Protein AF-A0A1W9V7Q2-F1 (afdb_monomer_lite)

Structure (mmCIF, N/CA/C/O backbone):
data_AF-A0A1W9V7Q2-F1
#
_entry.id   AF-A0A1W9V7Q2-F1
#
loop_
_atom_site.group_PDB
_atom_site.id
_atom_site.type_symbol
_atom_site.label_atom_id
_atom_site.label_alt_id
_atom_site.label_comp_id
_atom_site.label_asym_id
_atom_site.label_entity_id
_atom_site.label_seq_id
_atom_site.pdbx_PDB_ins_code
_atom_site.Cartn_x
_atom_site.Cartn_y
_atom_site.Cartn_z
_atom_site.occupancy
_atom_site.B_iso_or_equiv
_atom_site.auth_seq_id
_atom_site.auth_comp_id
_atom_site.auth_asym_id
_atom_site.auth_atom_id
_atom_site.pdbx_PDB_model_num
ATOM 1 N N . MET A 1 1 ? -32.942 -11.132 26.468 1.00 42.16 1 MET A N 1
ATOM 2 C CA . MET A 1 1 ? -31.493 -10.925 26.683 1.00 42.16 1 MET A CA 1
ATOM 3 C C . MET A 1 1 ? -30.984 -10.012 25.581 1.00 42.16 1 MET A C 1
ATOM 5 O O . MET A 1 1 ? -31.037 -10.381 24.416 1.00 42.16 1 MET A O 1
ATOM 9 N N . SER A 1 2 ? -30.649 -8.777 25.938 1.00 42.50 2 SER A N 1
ATOM 10 C CA . SER A 1 2 ? -30.331 -7.680 25.022 1.00 42.50 2 SER A CA 1
ATOM 11 C C . SER A 1 2 ? -28.905 -7.792 24.473 1.00 42.50 2 SER A C 1
ATOM 13 O O . SER A 1 2 ? -27.947 -7.615 25.221 1.00 42.50 2 SER A O 1
ATOM 15 N N . ASN A 1 3 ? -28.758 -8.029 23.166 1.00 48.88 3 ASN A N 1
ATOM 16 C CA . ASN A 1 3 ? -27.482 -7.887 22.456 1.00 48.88 3 ASN A CA 1
ATOM 17 C C . ASN A 1 3 ? -27.210 -6.398 22.189 1.00 48.88 3 ASN A C 1
ATOM 19 O O . ASN A 1 3 ? -27.451 -5.891 21.095 1.00 48.88 3 ASN A O 1
ATOM 23 N N . ILE A 1 4 ? -26.746 -5.678 23.210 1.00 50.06 4 ILE A N 1
ATOM 24 C CA . ILE A 1 4 ? -26.309 -4.286 23.078 1.00 50.06 4 ILE A CA 1
ATOM 25 C C . ILE A 1 4 ? -24.785 -4.259 22.874 1.00 50.06 4 ILE A C 1
ATOM 27 O O . ILE A 1 4 ? -24.019 -4.631 23.753 1.00 50.06 4 ILE A O 1
ATOM 31 N N . SER A 1 5 ? -24.394 -3.768 21.691 1.00 47.28 5 SER A N 1
ATOM 32 C CA . SER A 1 5 ? -23.158 -3.029 21.380 1.00 47.28 5 SER A CA 1
ATOM 33 C C . SER A 1 5 ? -21.791 -3.746 21.419 1.00 47.28 5 SER A C 1
ATOM 35 O O . SER A 1 5 ? -20.958 -3.483 22.278 1.00 47.28 5 SER A O 1
ATOM 37 N N . ARG A 1 6 ? -21.467 -4.533 20.379 1.00 51.09 6 ARG A N 1
ATOM 38 C CA . ARG A 1 6 ? -20.062 -4.680 19.911 1.00 51.09 6 ARG A CA 1
ATOM 39 C C . ARG A 1 6 ? -19.665 -3.652 18.841 1.00 51.09 6 ARG A C 1
ATOM 41 O O . ARG A 1 6 ? -18.506 -3.586 18.457 1.00 51.09 6 ARG A O 1
ATOM 48 N N . LYS A 1 7 ? -20.611 -2.833 18.367 1.00 54.22 7 LYS A N 1
ATOM 49 C CA . LYS A 1 7 ? -20.387 -1.854 17.288 1.00 54.22 7 LYS A CA 1
ATOM 50 C C . LYS A 1 7 ? -19.576 -0.618 17.699 1.00 54.22 7 LYS A C 1
ATOM 52 O O . LYS A 1 7 ? -19.268 0.189 16.835 1.00 54.22 7 LYS A O 1
ATOM 57 N N . GLN A 1 8 ? -19.252 -0.430 18.978 1.00 59.97 8 GLN A N 1
ATOM 58 C CA . GLN A 1 8 ? -18.754 0.862 19.466 1.00 59.97 8 GLN A CA 1
ATOM 59 C C . GLN A 1 8 ? -17.238 1.091 19.389 1.00 59.97 8 GLN A C 1
ATOM 61 O O . GLN A 1 8 ? -16.793 2.136 19.842 1.00 59.97 8 GLN A O 1
ATOM 66 N N . ASN A 1 9 ? -16.438 0.192 18.800 1.00 75.69 9 ASN A N 1
ATOM 67 C CA . AS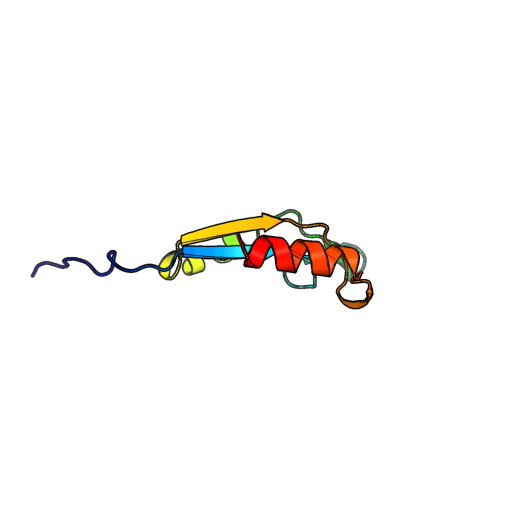N A 1 9 ? -15.002 0.469 18.652 1.00 75.69 9 ASN A CA 1
ATOM 68 C C . ASN A 1 9 ? -14.348 -0.248 17.458 1.00 75.69 9 ASN A C 1
ATOM 70 O O . ASN A 1 9 ? -13.353 -0.952 17.612 1.00 75.69 9 ASN A O 1
ATOM 74 N N . ILE A 1 10 ? -14.938 -0.124 16.265 1.00 86.94 10 ILE A N 1
ATOM 75 C CA . ILE A 1 10 ? -14.322 -0.661 15.044 1.00 86.94 10 ILE A CA 1
ATOM 76 C C . ILE A 1 10 ? -13.262 0.352 14.566 1.00 86.94 10 ILE A C 1
ATOM 78 O O . ILE A 1 10 ? -13.627 1.506 14.328 1.00 86.94 10 ILE A O 1
ATOM 82 N N . PRO A 1 11 ? -11.970 -0.013 14.463 1.00 94.75 11 PRO A N 1
ATOM 83 C CA . PRO A 1 11 ? -10.922 0.917 14.055 1.00 94.75 11 PRO A CA 1
ATOM 84 C C . PRO A 1 11 ? -11.139 1.422 12.627 1.00 94.75 11 PRO A C 1
ATOM 86 O O . PRO A 1 11 ? -11.589 0.683 11.749 1.00 94.75 11 PRO A O 1
ATOM 89 N N . ARG A 1 12 ? -10.768 2.682 12.395 1.00 94.31 12 ARG A N 1
ATOM 90 C CA . ARG A 1 12 ? -10.625 3.242 11.049 1.00 94.31 12 ARG A CA 1
ATOM 91 C C . ARG A 1 12 ? -9.232 2.897 10.537 1.00 94.31 12 ARG A C 1
ATOM 93 O O . ARG A 1 12 ? -8.248 3.206 11.205 1.00 94.31 12 ARG A O 1
ATOM 100 N N . ILE A 1 13 ? -9.162 2.239 9.389 1.00 94.19 13 ILE A N 1
ATOM 101 C CA . ILE A 1 13 ? -7.918 1.799 8.762 1.00 94.19 13 ILE A CA 1
ATOM 102 C C . ILE A 1 13 ? -7.833 2.429 7.378 1.00 94.19 13 ILE A C 1
ATOM 104 O O . ILE A 1 13 ? -8.707 2.216 6.540 1.00 94.19 13 ILE A O 1
ATOM 108 N N . LEU A 1 14 ? -6.759 3.176 7.144 1.00 93.81 14 LEU A N 1
ATOM 109 C CA . LEU A 1 14 ? -6.380 3.631 5.816 1.00 93.81 14 LEU A CA 1
ATOM 110 C C . LEU A 1 14 ? -5.452 2.592 5.183 1.00 93.81 14 LEU A C 1
ATOM 112 O O . LEU A 1 14 ? -4.443 2.210 5.777 1.00 93.81 14 LEU A O 1
ATOM 116 N N . ILE A 1 15 ? -5.781 2.151 3.974 1.00 91.88 15 ILE A N 1
ATOM 117 C CA . ILE A 1 15 ? -4.909 1.323 3.149 1.00 91.88 15 ILE A CA 1
ATOM 118 C C . ILE A 1 15 ? -4.335 2.195 2.035 1.00 91.88 15 ILE A C 1
ATOM 120 O O . ILE A 1 15 ? -5.074 2.791 1.254 1.00 91.88 15 ILE A O 1
ATOM 124 N N . LEU A 1 16 ? -3.007 2.245 1.961 1.00 92.19 16 LEU A N 1
ATOM 125 C CA . LEU A 1 16 ? -2.274 2.840 0.849 1.00 92.19 16 LEU A CA 1
ATOM 126 C C . LEU A 1 16 ? -1.857 1.710 -0.101 1.00 92.19 16 LEU A C 1
ATOM 128 O O . LEU A 1 16 ? -0.936 0.954 0.204 1.00 92.19 16 LEU A O 1
ATOM 132 N N . ASP A 1 17 ? -2.552 1.568 -1.228 1.00 89.81 17 ASP A N 1
ATOM 133 C CA . ASP A 1 17 ? -2.241 0.556 -2.244 1.00 89.81 17 ASP A CA 1
ATOM 134 C C . ASP A 1 17 ? -1.141 1.066 -3.181 1.00 89.81 17 ASP A C 1
ATOM 136 O O . ASP A 1 17 ? -1.340 2.006 -3.955 1.00 89.81 17 ASP A O 1
ATOM 140 N N . THR A 1 18 ? 0.027 0.432 -3.094 1.00 89.50 18 THR A N 1
ATOM 141 C CA . THR A 1 18 ? 1.219 0.712 -3.906 1.00 89.50 18 THR A CA 1
ATOM 142 C C . THR A 1 18 ? 1.455 -0.331 -5.001 1.00 89.50 18 THR A C 1
ATOM 144 O O . THR A 1 18 ? 2.455 -0.253 -5.715 1.00 89.50 18 THR A O 1
ATOM 147 N N . GLY A 1 19 ? 0.555 -1.306 -5.172 1.00 86.44 19 GLY A N 1
ATOM 148 C CA . GLY A 1 19 ? 0.725 -2.413 -6.109 1.00 86.44 19 GLY A CA 1
ATOM 149 C C . GLY A 1 19 ? 1.096 -3.733 -5.424 1.00 86.44 19 GLY A C 1
ATOM 150 O O . GLY A 1 19 ? 0.438 -4.172 -4.478 1.00 86.44 19 GLY A O 1
ATOM 151 N N . GLY A 1 20 ? 2.116 -4.413 -5.953 1.00 83.94 20 GLY A N 1
ATOM 152 C CA . GLY A 1 20 ? 2.540 -5.740 -5.495 1.00 83.94 20 GLY A CA 1
ATOM 153 C C . GLY A 1 20 ? 1.545 -6.875 -5.778 1.00 83.94 20 GLY A C 1
ATOM 154 O O . GLY A 1 20 ? 0.484 -6.691 -6.368 1.00 83.94 20 GLY A O 1
ATOM 155 N N . THR A 1 21 ? 1.889 -8.087 -5.342 1.00 87.00 21 THR A N 1
ATOM 156 C CA . THR A 1 21 ? 1.140 -9.308 -5.693 1.00 87.00 21 THR A CA 1
ATOM 157 C C . THR A 1 21 ? -0.287 -9.343 -5.149 1.00 87.00 21 THR A C 1
ATOM 159 O O . THR A 1 21 ? -1.162 -9.929 -5.781 1.00 87.00 21 THR A O 1
ATOM 162 N N . ILE A 1 22 ? -0.561 -8.684 -4.017 1.00 85.31 22 ILE A N 1
ATOM 163 C CA . ILE A 1 22 ? -1.912 -8.621 -3.431 1.00 85.31 22 ILE A CA 1
ATOM 164 C C . ILE A 1 22 ? -2.929 -7.932 -4.355 1.00 85.31 22 ILE A C 1
ATOM 166 O O . ILE A 1 22 ? -4.118 -8.236 -4.301 1.00 85.31 22 ILE A O 1
ATOM 170 N N . SER A 1 23 ? -2.457 -7.040 -5.229 1.00 79.81 23 SER A N 1
ATOM 171 C CA . SER A 1 23 ? -3.267 -6.316 -6.209 1.00 79.81 23 SER A CA 1
ATOM 172 C C . SER A 1 23 ? -3.073 -6.849 -7.633 1.00 79.81 23 SER A C 1
A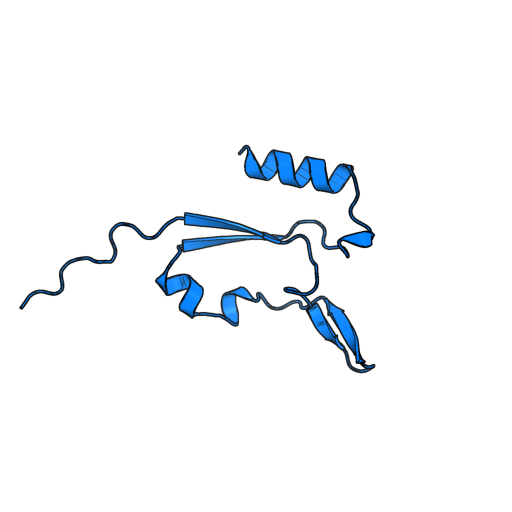TOM 174 O O . SER A 1 23 ? -3.382 -6.155 -8.601 1.00 79.81 23 SER A O 1
ATOM 176 N N . GLN A 1 24 ? -2.585 -8.083 -7.787 1.00 84.25 24 GLN A N 1
ATOM 177 C CA . GLN A 1 24 ? -2.405 -8.755 -9.075 1.00 84.25 24 GLN A CA 1
ATOM 178 C C . GLN A 1 24 ? -3.369 -9.936 -9.238 1.00 84.25 24 GLN A C 1
ATOM 180 O O . GLN A 1 24 ? -3.900 -10.487 -8.276 1.00 84.25 24 GLN A O 1
ATOM 185 N N . LYS A 1 25 ? -3.602 -10.335 -10.488 1.00 82.69 25 LYS A N 1
ATOM 186 C CA . LYS A 1 25 ? -4.381 -11.518 -10.867 1.00 82.69 25 LYS A CA 1
ATOM 187 C C . LYS A 1 25 ? -3.608 -12.362 -11.886 1.00 82.69 25 LYS A C 1
ATOM 189 O O . LYS A 1 25 ? -2.763 -11.817 -12.600 1.00 82.69 25 LYS A O 1
ATOM 194 N N . PRO A 1 26 ? -3.914 -13.663 -12.016 1.00 85.75 26 PRO A N 1
ATOM 195 C CA . PRO A 1 26 ? -3.387 -14.470 -13.109 1.00 85.75 26 PRO A CA 1
ATOM 196 C C . PRO A 1 26 ? -3.817 -13.899 -14.469 1.00 85.75 26 PRO A C 1
ATOM 198 O O . PRO A 1 26 ? -5.011 -13.754 -14.747 1.00 85.75 26 PRO A O 1
ATOM 201 N N . GLY A 1 27 ? -2.836 -13.570 -15.302 1.00 86.25 27 GLY A N 1
ATOM 202 C CA . GLY A 1 27 ? -3.000 -13.193 -16.700 1.00 86.25 27 GLY A CA 1
ATOM 203 C C . GLY A 1 27 ? -3.150 -14.411 -17.609 1.00 86.25 27 GLY A C 1
ATOM 204 O O . GLY A 1 27 ? -2.872 -15.553 -17.230 1.00 86.25 27 GLY A O 1
ATOM 205 N N . ARG A 1 28 ? -3.586 -14.183 -18.852 1.00 86.06 28 ARG A N 1
ATOM 206 C CA . ARG A 1 28 ? -3.892 -15.275 -19.805 1.00 86.06 28 ARG A CA 1
ATOM 207 C C . ARG A 1 28 ? -2.667 -16.083 -20.241 1.00 86.06 28 ARG A C 1
ATOM 209 O O . ARG A 1 28 ? -2.810 -17.219 -20.676 1.00 86.06 28 ARG A O 1
ATOM 216 N N . ASN A 1 29 ? -1.482 -15.497 -20.144 1.00 90.00 29 ASN A N 1
ATOM 217 C CA . ASN A 1 29 ? -0.198 -16.096 -20.511 1.00 90.00 29 ASN A CA 1
ATOM 218 C C . ASN A 1 29 ? 0.549 -16.703 -19.307 1.00 90.00 29 ASN A C 1
ATOM 220 O O . ASN A 1 29 ? 1.722 -17.042 -19.435 1.00 90.00 29 ASN A O 1
ATOM 224 N N . GLY A 1 30 ? -0.096 -16.803 -18.138 1.00 84.19 30 GLY A N 1
ATOM 225 C CA . GLY A 1 30 ? 0.543 -17.262 -16.902 1.00 84.19 30 GLY A CA 1
ATOM 226 C C . GLY A 1 30 ? 1.406 -16.205 -16.203 1.00 84.19 30 GLY A C 1
ATOM 227 O O . GLY A 1 30 ? 1.941 -16.489 -15.135 1.00 84.19 30 GLY A O 1
ATOM 228 N N . ALA A 1 31 ? 1.524 -14.992 -16.756 1.00 85.50 31 ALA A N 1
ATOM 229 C CA . ALA A 1 31 ? 2.114 -13.859 -16.049 1.00 85.50 31 ALA A CA 1
ATOM 230 C C . ALA A 1 31 ? 1.111 -13.255 -15.054 1.00 85.50 31 ALA A C 1
ATOM 232 O O . ALA A 1 31 ? -0.097 -13.441 -15.186 1.00 85.50 31 ALA A O 1
ATOM 233 N N . LEU A 1 32 ? 1.603 -12.514 -14.061 1.00 83.31 32 LEU A N 1
ATOM 234 C CA . LEU A 1 32 ? 0.754 -11.731 -13.165 1.00 83.31 32 LEU A CA 1
ATOM 235 C C . LEU A 1 32 ? 0.431 -10.383 -13.814 1.00 83.31 32 LEU A C 1
ATOM 237 O O . LEU A 1 32 ? 1.321 -9.682 -14.290 1.00 83.31 32 LEU A O 1
ATOM 241 N N . GLU A 1 33 ? -0.846 -10.018 -13.823 1.00 81.50 33 GLU A N 1
ATOM 242 C CA . GLU A 1 33 ? -1.331 -8.740 -14.343 1.00 81.50 33 GLU A CA 1
ATOM 243 C C . GLU A 1 33 ? -1.905 -7.898 -13.199 1.00 81.50 33 GLU A C 1
ATOM 245 O O . GLU A 1 33 ? -2.492 -8.461 -12.269 1.00 81.50 33 GLU A O 1
ATOM 250 N N . PRO A 1 34 ? -1.816 -6.558 -13.254 1.00 75.38 34 PRO A N 1
ATOM 251 C CA . PRO A 1 34 ? -2.515 -5.704 -12.305 1.00 75.38 34 PRO A CA 1
ATOM 252 C C . PRO A 1 34 ? -4.014 -6.024 -12.276 1.00 75.38 34 PRO A C 1
ATOM 254 O O . PRO A 1 34 ? -4.693 -6.085 -13.305 1.00 75.38 34 PRO A O 1
ATOM 257 N N . CYS A 1 35 ? -4.554 -6.212 -11.081 1.00 70.69 35 CYS A N 1
ATOM 258 C CA . CYS A 1 35 ? -5.979 -6.358 -10.862 1.00 70.69 35 CYS A CA 1
ATOM 259 C C . CYS A 1 35 ? -6.608 -4.963 -10.755 1.00 70.69 35 CYS A C 1
ATOM 261 O O . CYS A 1 35 ? -6.103 -4.075 -10.064 1.00 70.69 35 CYS A O 1
ATOM 263 N N . SER A 1 36 ? -7.700 -4.745 -11.485 1.00 63.69 36 SER A N 1
ATOM 264 C CA . SER A 1 36 ? -8.518 -3.531 -11.389 1.00 63.69 36 SER A CA 1
ATOM 265 C C . SER A 1 36 ? -9.536 -3.601 -10.251 1.00 63.69 36 SER A C 1
ATOM 267 O O . SER A 1 36 ? -10.129 -2.587 -9.905 1.00 63.69 36 SER A O 1
ATOM 269 N N . THR A 1 37 ? -9.790 -4.799 -9.725 1.00 58.84 37 THR A N 1
ATOM 270 C CA . THR A 1 37 ? -10.798 -5.048 -8.697 1.00 58.84 37 THR A CA 1
ATOM 271 C C . THR A 1 37 ? -10.225 -4.730 -7.325 1.00 58.84 37 THR A C 1
ATOM 273 O O . THR A 1 37 ? -9.105 -5.138 -7.013 1.00 58.84 37 THR A O 1
ATOM 276 N N . ASP A 1 38 ? -11.006 -4.038 -6.499 1.00 69.19 38 ASP A N 1
ATOM 277 C CA . ASP A 1 38 ? -10.678 -3.818 -5.098 1.00 69.19 38 ASP A CA 1
ATOM 278 C C . ASP A 1 38 ? -10.660 -5.161 -4.368 1.00 69.19 38 ASP A C 1
ATOM 280 O O . ASP A 1 38 ? -11.695 -5.770 -4.125 1.00 69.19 38 ASP A O 1
ATOM 284 N N . TYR A 1 39 ? -9.472 -5.659 -4.014 1.00 75.12 39 TYR A N 1
ATOM 285 C CA . TYR A 1 39 ? -9.316 -6.875 -3.201 1.00 75.12 39 TYR A CA 1
ATOM 286 C C . TYR A 1 39 ? -10.064 -6.774 -1.860 1.00 75.12 39 TYR A C 1
ATOM 288 O O . TYR A 1 39 ? -10.384 -7.790 -1.249 1.00 75.12 39 TYR A O 1
ATOM 296 N N . ILE A 1 40 ? -10.381 -5.553 -1.423 1.00 81.06 40 ILE A N 1
ATOM 297 C CA . ILE A 1 40 ? -11.263 -5.274 -0.290 1.00 81.06 40 ILE A CA 1
ATOM 298 C C . ILE A 1 40 ? -12.642 -5.911 -0.519 1.00 81.06 40 ILE A C 1
ATOM 300 O O . ILE A 1 40 ? -13.141 -6.608 0.363 1.00 81.06 40 ILE A O 1
ATOM 304 N N . ASP A 1 41 ? -13.199 -5.788 -1.725 1.00 83.06 41 ASP A N 1
ATOM 305 C CA . ASP A 1 41 ? -14.483 -6.397 -2.093 1.00 83.06 41 ASP A CA 1
ATOM 306 C C . ASP A 1 41 ? -14.391 -7.928 -2.165 1.00 83.06 41 ASP A C 1
ATOM 308 O O . ASP A 1 41 ? -15.376 -8.633 -1.940 1.00 83.06 41 ASP A O 1
ATOM 312 N N . MET A 1 42 ? -13.197 -8.468 -2.445 1.00 83.75 42 MET A N 1
ATOM 313 C CA . MET A 1 42 ? -12.955 -9.916 -2.448 1.00 83.75 42 MET A CA 1
ATOM 314 C C . MET A 1 42 ? -12.914 -10.517 -1.039 1.00 83.75 42 MET A C 1
ATOM 316 O O . MET A 1 42 ? -13.099 -11.727 -0.891 1.00 83.75 42 MET A O 1
ATOM 320 N N . VAL A 1 43 ? -12.696 -9.704 0.001 1.00 87.88 43 VAL A N 1
ATOM 321 C CA . VAL A 1 43 ? -12.628 -10.159 1.397 1.00 87.88 43 VAL A CA 1
ATOM 322 C C . VAL A 1 43 ? -13.631 -9.383 2.268 1.00 87.88 43 VAL A C 1
ATOM 324 O O . VAL A 1 43 ? -13.225 -8.617 3.145 1.00 87.88 43 VAL A O 1
ATOM 327 N N . PRO A 1 44 ? -14.954 -9.627 2.127 1.00 87.94 44 PRO A N 1
ATOM 328 C CA . PRO A 1 44 ? -15.992 -8.858 2.830 1.00 87.94 44 PRO A CA 1
ATOM 329 C C . PRO A 1 44 ? -15.846 -8.842 4.357 1.00 87.94 44 PRO A C 1
ATOM 331 O O . PRO A 1 44 ? -16.224 -7.879 5.018 1.00 87.94 44 PRO A O 1
ATOM 334 N N . ARG A 1 45 ? -15.243 -9.896 4.923 1.00 90.75 45 ARG A N 1
ATOM 335 C CA . ARG A 1 45 ? -14.981 -10.033 6.365 1.00 90.75 45 ARG A CA 1
ATOM 336 C C . ARG A 1 45 ? -14.033 -8.975 6.929 1.00 90.75 45 ARG A C 1
ATOM 338 O O . ARG A 1 45 ? -13.975 -8.806 8.142 1.00 90.75 45 ARG A O 1
ATOM 345 N N . LEU A 1 46 ? -13.290 -8.257 6.086 1.00 89.94 46 LEU A N 1
ATOM 346 C CA . LEU A 1 46 ? -12.488 -7.120 6.533 1.00 89.94 46 LEU A CA 1
ATOM 347 C C . LEU A 1 46 ? -13.364 -6.026 7.174 1.00 89.94 46 LEU A C 1
ATOM 349 O O . LEU A 1 46 ? -12.949 -5.401 8.149 1.00 89.94 46 LEU A O 1
ATOM 353 N N . HIS A 1 47 ? -14.607 -5.868 6.709 1.00 89.44 47 HIS A N 1
ATOM 354 C CA . HIS A 1 47 ? -15.567 -4.918 7.277 1.00 89.44 47 HIS A CA 1
ATOM 355 C C . HIS A 1 47 ? -16.131 -5.342 8.642 1.00 89.44 47 HIS A C 1
ATOM 357 O O . HIS A 1 47 ? -16.703 -4.511 9.348 1.00 89.44 47 HIS A O 1
ATOM 363 N N . ASP A 1 48 ? -15.935 -6.600 9.055 1.00 91.56 48 ASP A N 1
ATOM 364 C CA . ASP A 1 48 ? -16.313 -7.063 10.397 1.00 91.56 48 ASP A CA 1
ATOM 365 C C . ASP A 1 48 ? -15.373 -6.501 11.477 1.00 91.56 48 ASP A C 1
ATOM 367 O O . ASP A 1 48 ? -15.741 -6.442 12.653 1.00 91.56 48 ASP A O 1
ATOM 371 N N . ILE A 1 49 ? -14.150 -6.118 11.085 1.00 92.38 49 ILE A N 1
ATOM 372 C CA . ILE A 1 49 ? -13.067 -5.747 12.003 1.00 92.38 49 ILE A CA 1
ATOM 373 C C . ILE A 1 49 ? -12.546 -4.319 11.813 1.00 92.38 49 ILE A C 1
ATOM 375 O O . ILE A 1 49 ? -11.861 -3.830 12.706 1.00 92.38 49 ILE A O 1
ATOM 379 N N . ALA A 1 50 ? -12.842 -3.651 10.692 1.00 93.44 50 ALA A N 1
ATOM 380 C CA . ALA A 1 50 ? -12.372 -2.295 10.406 1.00 93.44 50 ALA A CA 1
ATOM 381 C C . ALA A 1 50 ? -13.329 -1.516 9.488 1.00 93.44 50 ALA A C 1
ATOM 383 O O . ALA A 1 50 ? -13.927 -2.069 8.564 1.00 93.44 50 ALA A O 1
ATOM 384 N N . GLN A 1 51 ? -13.407 -0.199 9.690 1.00 92.56 51 GLN A N 1
ATOM 385 C CA . GLN A 1 51 ? -13.860 0.727 8.653 1.00 92.56 51 GLN A CA 1
ATOM 386 C C . GLN A 1 51 ? -12.662 1.047 7.757 1.00 92.56 51 GLN A C 1
ATOM 388 O O . GLN A 1 51 ? -11.69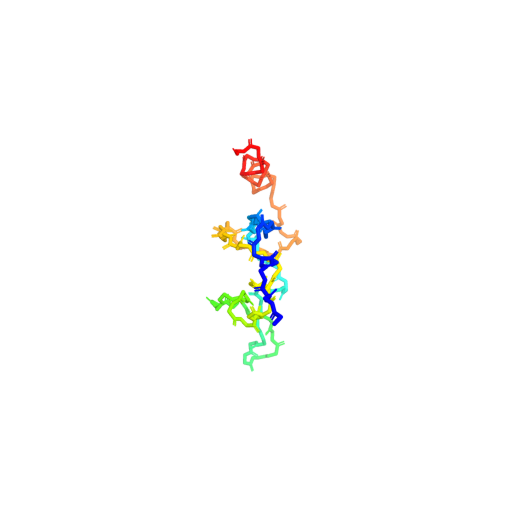0 1.634 8.227 1.00 92.56 51 GLN A O 1
ATOM 393 N N . ILE A 1 52 ? -12.727 0.652 6.487 1.00 91.94 52 ILE A N 1
ATOM 394 C CA . ILE A 1 52 ? -11.590 0.736 5.567 1.00 91.94 52 ILE A CA 1
ATOM 395 C C . ILE A 1 52 ? -11.768 1.903 4.603 1.00 91.94 52 ILE A C 1
ATOM 397 O O . ILE A 1 52 ? -12.804 2.027 3.953 1.00 91.94 52 ILE A O 1
ATOM 401 N N . GLU A 1 53 ? -10.728 2.721 4.495 1.00 91.38 53 GLU A N 1
ATOM 402 C CA . GLU A 1 53 ? -10.542 3.724 3.449 1.00 91.38 53 GLU A CA 1
ATOM 403 C C . GLU A 1 53 ? -9.355 3.288 2.579 1.00 91.38 53 GLU A C 1
ATOM 405 O O . GLU A 1 53 ? -8.369 2.762 3.094 1.00 91.38 53 GLU A O 1
ATOM 410 N N . LEU A 1 54 ? -9.447 3.465 1.260 1.00 88.62 54 LEU A N 1
ATOM 411 C CA . LEU A 1 54 ? -8.415 3.038 0.313 1.00 88.62 54 LEU A CA 1
ATOM 412 C 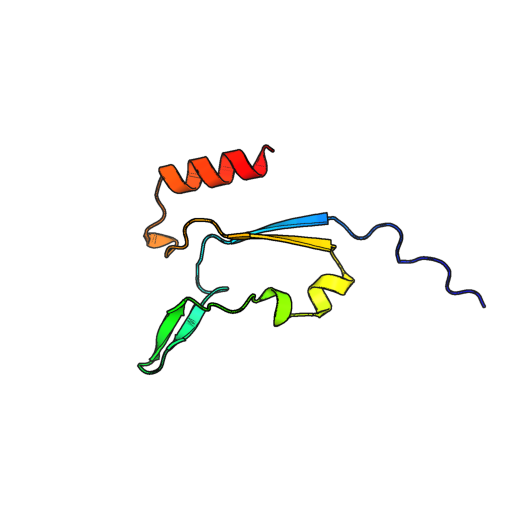C . LEU A 1 54 ? -7.949 4.222 -0.531 1.00 88.62 54 LEU A C 1
ATOM 414 O O . LEU A 1 54 ? -8.751 4.849 -1.223 1.00 88.62 54 LEU A O 1
ATOM 418 N N . ILE A 1 55 ? -6.640 4.459 -0.539 1.00 90.38 55 ILE A N 1
ATOM 419 C CA . ILE A 1 55 ? -5.976 5.360 -1.479 1.00 90.38 55 ILE A CA 1
ATOM 420 C C . ILE A 1 55 ? -5.065 4.520 -2.364 1.00 90.38 55 ILE A C 1
ATOM 422 O O . ILE A 1 55 ? -4.181 3.815 -1.880 1.00 90.38 55 ILE A O 1
ATOM 426 N N . ARG A 1 56 ? -5.268 4.615 -3.678 1.00 87.44 56 ARG A N 1
ATOM 427 C CA . ARG A 1 56 ? -4.376 4.006 -4.665 1.00 87.44 56 ARG A CA 1
ATOM 428 C C . ARG A 1 56 ? -3.302 5.010 -5.043 1.00 87.44 56 ARG A C 1
ATOM 430 O O . ARG A 1 56 ? -3.607 6.063 -5.601 1.00 87.44 56 ARG A O 1
ATOM 437 N N . LEU A 1 57 ? -2.059 4.676 -4.733 1.00 89.75 57 LEU A N 1
ATOM 438 C CA . LEU A 1 57 ? -0.895 5.430 -5.174 1.00 89.75 57 LEU A CA 1
ATOM 439 C C . LEU A 1 57 ? -0.450 4.931 -6.554 1.00 89.75 57 LEU A C 1
ATOM 441 O O . LEU A 1 57 ? -1.068 4.045 -7.150 1.00 89.75 57 LEU A O 1
ATOM 445 N N . GLU A 1 58 ? 0.621 5.516 -7.086 1.00 87.50 58 GLU A N 1
ATOM 446 C CA . GLU A 1 58 ? 1.281 4.960 -8.264 1.00 87.50 58 GLU A CA 1
ATOM 447 C C . GLU A 1 58 ? 1.673 3.502 -7.980 1.00 87.50 58 GLU A C 1
ATOM 449 O O . GLU A 1 58 ? 2.436 3.224 -7.052 1.00 87.50 58 GLU A O 1
ATOM 454 N N . ARG A 1 59 ? 1.098 2.569 -8.749 1.00 83.88 59 ARG A N 1
ATOM 455 C CA . ARG A 1 59 ? 1.293 1.132 -8.541 1.00 83.88 59 ARG A CA 1
ATOM 456 C C . ARG A 1 59 ? 2.485 0.639 -9.341 1.00 83.88 59 ARG A C 1
ATOM 458 O O . ARG A 1 59 ? 2.522 0.817 -10.556 1.00 83.88 59 ARG A O 1
ATOM 465 N N . MET A 1 60 ? 3.410 -0.035 -8.672 1.00 82.69 60 MET A N 1
ATOM 466 C CA . MET A 1 60 ? 4.596 -0.625 -9.294 1.00 82.69 60 MET A CA 1
ATOM 467 C C . MET A 1 60 ? 5.005 -1.918 -8.586 1.00 82.69 60 MET A C 1
ATOM 469 O O . MET A 1 60 ? 4.521 -2.222 -7.493 1.00 82.69 60 MET A O 1
ATOM 473 N N . ASP A 1 61 ? 5.874 -2.707 -9.221 1.00 82.44 61 ASP A N 1
ATOM 474 C CA . ASP A 1 61 ? 6.543 -3.800 -8.520 1.00 82.44 61 ASP A CA 1
ATOM 475 C C . ASP A 1 61 ? 7.438 -3.213 -7.422 1.00 82.44 61 ASP A C 1
ATOM 477 O O . ASP A 1 61 ? 8.085 -2.180 -7.609 1.00 82.44 61 ASP A O 1
ATOM 481 N N . SER A 1 62 ? 7.488 -3.865 -6.261 1.00 85.50 62 SER A N 1
ATOM 482 C CA . SER A 1 62 ? 8.322 -3.403 -5.147 1.00 85.50 62 SER A CA 1
ATOM 483 C C . SER A 1 62 ? 9.816 -3.342 -5.494 1.00 85.50 62 SER A C 1
ATOM 485 O O . SER A 1 62 ? 10.538 -2.522 -4.923 1.00 85.50 62 SER A O 1
ATOM 487 N N . THR A 1 63 ? 10.259 -4.162 -6.452 1.00 87.62 63 THR A N 1
ATOM 488 C CA . THR A 1 63 ? 11.617 -4.168 -7.018 1.00 87.62 63 THR A CA 1
ATOM 489 C C . THR A 1 63 ? 11.956 -2.836 -7.681 1.00 87.62 63 THR A C 1
ATOM 491 O O . THR A 1 63 ? 13.092 -2.376 -7.587 1.00 87.62 63 THR A O 1
ATOM 494 N N . ASP A 1 64 ? 10.956 -2.178 -8.268 1.00 89.81 64 ASP A N 1
ATOM 495 C CA . ASP A 1 64 ? 11.098 -0.929 -9.018 1.00 89.81 64 ASP A CA 1
ATOM 496 C C . ASP A 1 64 ? 10.771 0.314 -8.166 1.00 89.81 64 ASP A C 1
ATOM 498 O O . ASP A 1 64 ? 10.738 1.441 -8.668 1.00 89.81 64 ASP A O 1
ATOM 502 N N . MET A 1 65 ? 10.535 0.144 -6.857 1.00 91.75 65 MET A N 1
ATOM 503 C CA . MET A 1 65 ? 10.040 1.219 -5.998 1.00 91.75 65 MET A CA 1
ATOM 504 C C . MET A 1 65 ? 11.029 2.379 -5.833 1.00 91.75 65 MET A C 1
ATOM 506 O O . MET A 1 65 ? 12.070 2.263 -5.172 1.00 91.75 65 MET A O 1
ATOM 510 N N . THR A 1 66 ? 10.619 3.550 -6.322 1.00 94.31 66 THR A N 1
ATOM 511 C CA . THR A 1 66 ? 11.431 4.772 -6.334 1.00 94.31 66 THR A CA 1
ATOM 512 C C . THR A 1 66 ? 11.436 5.523 -4.997 1.00 94.31 66 THR A C 1
ATOM 514 O O . THR A 1 66 ? 10.510 5.437 -4.188 1.00 94.31 66 THR A O 1
ATOM 517 N N . THR A 1 67 ? 12.468 6.344 -4.774 1.00 96.44 67 THR A N 1
ATOM 518 C CA . THR A 1 67 ? 12.530 7.275 -3.631 1.00 96.44 67 THR A CA 1
ATOM 519 C C . THR A 1 67 ? 11.384 8.292 -3.651 1.00 96.44 67 THR A C 1
ATOM 521 O O . THR A 1 67 ? 10.878 8.665 -2.594 1.00 96.44 67 THR A O 1
ATOM 524 N N . ALA A 1 68 ? 10.943 8.717 -4.841 1.00 94.81 68 ALA A N 1
ATOM 525 C CA . ALA A 1 68 ? 9.831 9.653 -4.993 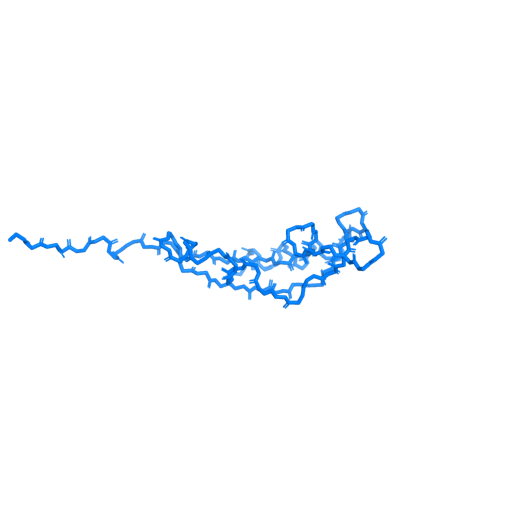1.00 94.81 68 ALA A CA 1
ATOM 526 C C . ALA A 1 68 ? 8.518 9.057 -4.460 1.00 94.81 68 ALA A C 1
ATOM 528 O O . ALA A 1 68 ? 7.834 9.708 -3.668 1.00 94.81 68 ALA A O 1
ATOM 529 N N . LEU A 1 69 ? 8.218 7.799 -4.806 1.00 92.69 69 LEU A N 1
ATOM 530 C CA . LEU A 1 69 ? 7.036 7.101 -4.298 1.00 92.69 69 LEU A CA 1
ATOM 531 C C . LEU A 1 69 ? 7.101 6.914 -2.774 1.00 92.69 69 LEU A C 1
ATOM 533 O O . LEU A 1 69 ? 6.115 7.148 -2.079 1.00 92.69 69 LEU A O 1
ATOM 537 N N . ARG A 1 70 ? 8.276 6.598 -2.219 1.00 95.00 70 ARG A N 1
ATOM 538 C CA . ARG A 1 70 ? 8.459 6.500 -0.757 1.00 95.00 70 ARG A CA 1
ATOM 539 C C . ARG A 1 70 ? 8.160 7.819 -0.042 1.00 95.00 70 ARG A C 1
ATOM 541 O O . ARG A 1 70 ? 7.537 7.808 1.017 1.00 95.00 70 ARG A O 1
ATOM 548 N N . ALA A 1 71 ? 8.556 8.951 -0.624 1.00 96.56 71 ALA A N 1
ATOM 549 C CA . ALA A 1 71 ? 8.243 10.267 -0.071 1.00 96.56 71 ALA A CA 1
ATOM 550 C C . ALA A 1 71 ? 6.736 10.580 -0.120 1.00 96.56 71 ALA A C 1
ATOM 552 O O . ALA A 1 71 ? 6.221 11.218 0.796 1.00 96.56 71 ALA A O 1
ATOM 553 N N . VAL A 1 72 ? 6.021 10.121 -1.156 1.00 95.12 72 VAL A N 1
ATOM 554 C CA . VAL A 1 72 ? 4.551 10.211 -1.221 1.00 95.12 72 VAL A CA 1
ATOM 555 C C . VAL A 1 72 ? 3.916 9.397 -0.093 1.00 95.12 72 VAL A C 1
ATOM 557 O O . VAL A 1 72 ? 3.103 9.944 0.646 1.00 95.12 72 VAL A O 1
ATOM 560 N N . ILE A 1 73 ? 4.332 8.138 0.090 1.00 95.31 73 ILE A N 1
ATOM 561 C CA . ILE A 1 73 ? 3.827 7.257 1.159 1.00 95.31 73 ILE A CA 1
ATOM 562 C C . ILE A 1 73 ? 4.031 7.902 2.536 1.00 95.31 73 ILE A C 1
ATOM 564 O O . ILE A 1 73 ? 3.096 7.978 3.325 1.00 95.31 73 ILE A O 1
ATOM 568 N N . ALA A 1 74 ? 5.234 8.412 2.813 1.00 96.94 74 ALA A N 1
ATOM 569 C CA . ALA A 1 74 ? 5.546 9.033 4.099 1.00 96.94 74 ALA A CA 1
ATOM 570 C C . ALA A 1 74 ? 4.670 10.261 4.397 1.00 96.94 74 ALA A C 1
ATOM 572 O O . ALA A 1 74 ? 4.253 10.438 5.538 1.00 96.94 74 ALA A O 1
ATOM 573 N N . ARG A 1 75 ? 4.362 11.085 3.384 1.00 95.94 75 ARG A N 1
ATOM 574 C CA . ARG A 1 75 ? 3.439 12.220 3.545 1.00 95.94 75 ARG A CA 1
ATOM 575 C C . ARG A 1 75 ? 2.027 11.755 3.887 1.00 95.94 75 ARG A C 1
ATOM 577 O O . ARG A 1 75 ? 1.460 12.260 4.839 1.00 95.94 75 ARG A O 1
ATOM 584 N N . GLN A 1 76 ? 1.517 10.753 3.173 1.00 95.31 76 GLN A N 1
ATOM 585 C CA . GLN A 1 76 ? 0.174 10.211 3.404 1.00 95.31 76 GLN A CA 1
ATOM 586 C C . GLN A 1 76 ? 0.011 9.553 4.782 1.00 95.31 76 GLN A C 1
ATOM 588 O O . GLN A 1 76 ? -1.080 9.559 5.328 1.00 95.31 76 GLN A O 1
ATOM 593 N N . ILE A 1 77 ? 1.081 8.990 5.354 1.00 95.25 77 ILE A N 1
ATOM 594 C CA . ILE A 1 77 ? 1.056 8.429 6.718 1.00 95.25 77 ILE A CA 1
ATOM 595 C C . ILE A 1 77 ? 1.028 9.528 7.792 1.00 95.25 77 ILE A C 1
ATOM 597 O O . ILE A 1 77 ? 0.537 9.291 8.892 1.00 95.25 77 ILE A O 1
ATOM 601 N N . ALA A 1 78 ? 1.617 10.692 7.509 1.00 94.94 78 ALA A N 1
ATOM 602 C CA . ALA A 1 78 ? 1.756 11.781 8.473 1.00 94.94 78 ALA A CA 1
ATOM 603 C C . ALA A 1 78 ? 0.544 12.733 8.521 1.00 94.94 78 ALA A C 1
ATOM 605 O O . ALA A 1 78 ? 0.469 13.538 9.450 1.00 94.94 78 ALA A O 1
ATOM 606 N N . GLU A 1 79 ? -0.340 12.668 7.521 1.00 83.50 79 GLU A N 1
ATOM 607 C CA . GLU A 1 79 ? -1.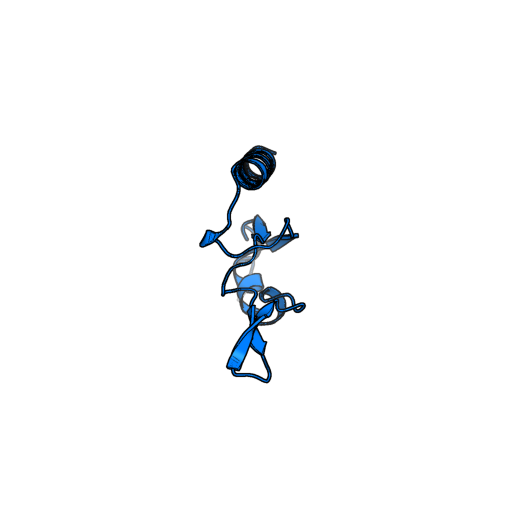622 13.392 7.443 1.00 83.50 79 GLU A CA 1
ATOM 608 C C . GLU A 1 79 ? -2.665 12.819 8.418 1.00 83.50 79 GLU A C 1
ATOM 610 O O . GLU A 1 79 ? -3.361 13.641 9.060 1.00 83.50 79 GLU A O 1
#

Secondary structure (DSSP, 8-state):
-----SGGGPPEEEEEEEESGGGEEE-TTSSEEE--S-HHHH-GGGGGT-EEEEEEEEEE-GGG--HHHHHHHHHHHH-

Foldseek 3Di:
DDPDDPPPDQAADEAEAQADPLQWDQDPVRDTDGHPDDVCVVCVCVVVRHNYDYDYDHHDYPVPDDPVSVVVVVVVVVD

Radius of gyration: 16.63 Å; chains: 1; bounding box: 44×31×47 Å

Sequence (79 aa):
MSNISRKQNIPRILILDTGGTISQKPGRNGALEPCSTDYIDMVPRLHDIAQIELIRLERMDSTDMTTALRAVIARQIAE

pLDDT: mean 83.55, std 13.58, range [42.16, 96.94]